Protein AF-R5W276-F1 (afdb_monomer_lite)

Secondary structure (DSSP, 8-state):
----------EEEEEETTEEEEEE---STTHHHHHHH-SEE-EEEEETTEEEEE-S--SSB--EETT---S-EEPP--B-TTS-B-S---HHHHHHHHHHHHHHHHHHHHHHHHHHHHHHHHHHHT--SHHHHHHHHHHHHHS---TTHHHHHHHHHHHHHHHTTEEEETTTTEEEE-

Radius of gyration: 26.15 Å; chains: 1; bounding box: 56×39×70 Å

Structure (mmCIF, N/CA/C/O backbone):
data_AF-R5W276-F1
#
_entry.id   AF-R5W276-F1
#
loop_
_atom_site.group_PDB
_atom_site.id
_atom_site.type_symbol
_atom_site.label_atom_id
_atom_site.label_alt_id
_atom_site.label_comp_id
_atom_site.label_asym_id
_atom_site.label_entity_id
_atom_site.label_seq_id
_atom_site.pdbx_PDB_ins_code
_atom_site.Cartn_x
_atom_site.Cartn_y
_atom_site.Cartn_z
_atom_site.occupancy
_atom_site.B_iso_or_equiv
_atom_site.auth_seq_id
_atom_site.auth_comp_id
_atom_site.auth_asym_id
_atom_site.auth_atom_id
_atom_site.pdbx_PDB_model_num
ATOM 1 N N . MET A 1 1 ? -14.639 2.562 -17.250 1.00 50.16 1 MET A N 1
ATOM 2 C CA . MET A 1 1 ? -13.684 2.364 -18.366 1.00 50.16 1 MET A CA 1
ATOM 3 C C . MET A 1 1 ? -12.647 1.341 -17.915 1.00 50.16 1 MET A C 1
ATOM 5 O O . MET A 1 1 ? -11.829 1.675 -17.081 1.00 50.16 1 MET A O 1
ATOM 9 N N . GLY A 1 2 ? -12.716 0.090 -18.384 1.00 72.25 2 GLY A N 1
ATOM 10 C CA . GLY A 1 2 ? -11.839 -1.009 -17.933 1.00 72.25 2 GLY A CA 1
ATOM 11 C C . GLY A 1 2 ? -10.491 -1.081 -18.657 1.00 72.25 2 GLY A C 1
ATOM 12 O O . GLY A 1 2 ? -10.085 -2.158 -19.077 1.00 72.25 2 GLY A O 1
ATOM 13 N N . LYS A 1 3 ? -9.843 0.064 -18.902 1.00 85.44 3 LYS A N 1
ATOM 14 C CA . LYS A 1 3 ? -8.534 0.129 -19.569 1.00 85.44 3 LYS A CA 1
ATOM 15 C C . LYS A 1 3 ? -7.542 0.845 -18.664 1.00 85.44 3 LYS A C 1
ATOM 17 O O . LYS A 1 3 ? -7.857 1.915 -18.155 1.00 85.44 3 LYS A O 1
ATOM 22 N N . SER A 1 4 ? -6.350 0.282 -18.525 1.00 90.06 4 SER A N 1
ATOM 23 C CA . SER A 1 4 ? -5.224 0.931 -17.853 1.00 90.06 4 SER A CA 1
ATOM 24 C C . SER A 1 4 ? -4.444 1.787 -18.847 1.00 90.06 4 SER A C 1
ATOM 26 O O . SER A 1 4 ? -4.238 1.381 -19.992 1.00 90.06 4 SER A O 1
ATOM 28 N N . VAL A 1 5 ? -4.007 2.967 -18.410 1.00 91.38 5 VAL A N 1
ATOM 29 C CA . VAL A 1 5 ? -3.196 3.891 -19.212 1.00 91.38 5 VAL A CA 1
ATOM 30 C C . VAL A 1 5 ? -1.789 3.926 -18.632 1.00 91.38 5 VAL A C 1
ATOM 32 O O . VAL A 1 5 ? -1.619 4.058 -17.424 1.00 91.38 5 VAL A O 1
ATOM 35 N N . ILE A 1 6 ? -0.782 3.793 -19.495 1.00 92.25 6 ILE A N 1
ATOM 36 C CA . ILE A 1 6 ? 0.629 3.857 -19.113 1.00 92.25 6 ILE A CA 1
ATOM 37 C C . ILE A 1 6 ? 1.241 5.065 -19.813 1.00 92.25 6 ILE A C 1
ATOM 39 O O . ILE A 1 6 ? 1.217 5.151 -21.040 1.00 92.25 6 ILE A O 1
ATOM 43 N N . PHE A 1 7 ? 1.805 5.977 -19.026 1.00 91.88 7 PHE A N 1
ATOM 44 C CA . PHE A 1 7 ? 2.591 7.097 -19.528 1.00 91.88 7 PHE A CA 1
ATOM 45 C C . PHE A 1 7 ? 4.074 6.748 -19.449 1.00 91.88 7 PHE A C 1
ATOM 47 O O . PHE A 1 7 ? 4.541 6.212 -18.445 1.00 91.88 7 PHE A O 1
ATOM 54 N N . VAL A 1 8 ? 4.811 7.063 -20.511 1.00 92.56 8 VAL A N 1
ATOM 55 C CA . VAL A 1 8 ? 6.267 6.916 -20.571 1.00 92.56 8 VAL A CA 1
ATOM 56 C C . VAL A 1 8 ? 6.847 8.295 -20.836 1.00 92.56 8 VAL A C 1
ATOM 58 O O . VAL A 1 8 ? 6.432 8.967 -21.778 1.00 92.56 8 VAL A O 1
ATOM 61 N N . ALA A 1 9 ? 7.782 8.713 -19.991 1.00 91.88 9 ALA A N 1
ATOM 62 C CA . ALA A 1 9 ? 8.438 10.008 -20.068 1.00 91.88 9 ALA A CA 1
ATOM 63 C C . ALA A 1 9 ? 9.949 9.836 -19.904 1.00 91.88 9 ALA A C 1
ATOM 65 O O . ALA A 1 9 ? 10.408 8.885 -19.264 1.00 91.88 9 ALA A O 1
ATOM 66 N N . HIS A 1 10 ? 10.710 10.766 -20.476 1.00 92.38 10 HIS A N 1
ATOM 67 C CA . HIS A 1 10 ? 12.132 10.893 -20.178 1.00 92.38 10 HIS A CA 1
ATOM 68 C C . HIS A 1 10 ? 12.335 11.427 -18.760 1.00 92.38 10 HIS A C 1
ATOM 70 O O . HIS A 1 10 ? 11.407 11.939 -18.134 1.00 92.38 10 HIS A O 1
ATOM 76 N N . GLU A 1 11 ? 13.542 11.277 -18.231 1.00 90.56 11 GLU A N 1
ATOM 77 C CA . GLU A 1 11 ? 13.898 11.862 -16.946 1.00 90.56 11 GLU A CA 1
ATOM 78 C C . GLU A 1 11 ? 14.317 13.324 -17.099 1.00 90.56 11 GLU A C 1
ATOM 80 O O . GLU A 1 11 ? 15.015 13.697 -18.040 1.00 90.56 11 GLU A O 1
ATOM 85 N N . ARG A 1 12 ? 13.930 14.143 -16.125 1.00 90.06 12 ARG A N 1
ATOM 86 C CA . ARG A 1 12 ? 14.425 15.499 -15.930 1.00 90.06 12 ARG A CA 1
ATOM 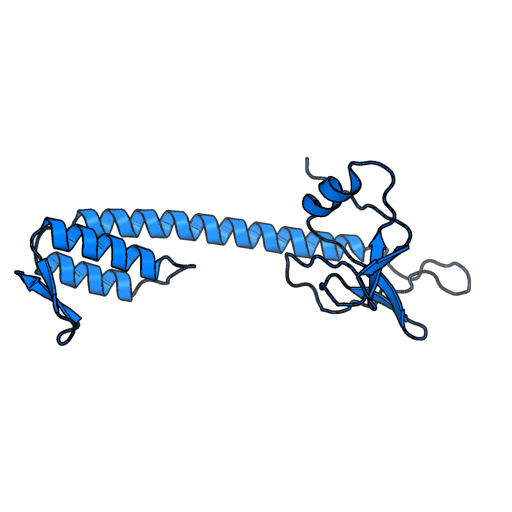87 C C . ARG A 1 12 ? 15.033 15.603 -14.539 1.00 90.06 12 ARG A C 1
ATOM 89 O O . ARG A 1 12 ? 14.401 15.228 -13.551 1.00 90.06 12 ARG A O 1
ATOM 96 N N . GLU A 1 13 ? 16.248 16.138 -14.465 1.00 88.56 13 GLU A N 1
ATOM 97 C CA . GLU A 1 13 ? 16.869 16.492 -13.189 1.00 88.56 13 GLU A CA 1
ATOM 98 C C . GLU A 1 13 ? 16.300 17.822 -12.677 1.00 88.56 13 GLU A C 1
ATOM 100 O O . GLU A 1 13 ? 16.365 18.853 -13.353 1.00 88.56 13 GLU A O 1
ATOM 105 N N . GLU A 1 14 ? 15.793 17.809 -11.450 1.00 85.12 14 GLU A N 1
ATOM 106 C CA . GLU A 1 14 ? 15.438 18.998 -10.686 1.00 85.12 14 GLU A CA 1
ATOM 107 C C . GLU A 1 14 ? 16.398 19.154 -9.505 1.00 85.12 14 GLU A C 1
ATOM 109 O O . GLU A 1 14 ? 16.754 18.186 -8.831 1.00 85.12 14 GLU A O 1
ATOM 114 N N . LYS A 1 15 ? 16.840 20.389 -9.254 1.00 84.00 15 LYS A N 1
ATOM 115 C CA . LYS A 1 15 ? 17.651 20.714 -8.078 1.00 84.00 15 LYS A CA 1
ATOM 116 C C . LYS A 1 15 ? 16.734 21.157 -6.950 1.00 84.00 15 LYS A C 1
ATOM 118 O O . LYS A 1 15 ? 16.019 22.146 -7.106 1.00 84.00 15 LYS A O 1
ATOM 123 N N . ASN A 1 16 ? 16.801 20.466 -5.819 1.00 77.00 16 ASN A N 1
ATOM 124 C CA . ASN A 1 16 ? 16.133 20.860 -4.587 1.00 77.00 16 ASN A CA 1
ATOM 125 C C . ASN A 1 16 ? 17.198 21.121 -3.514 1.00 77.00 16 ASN A C 1
ATOM 127 O O . ASN A 1 16 ? 17.638 20.214 -2.814 1.00 77.00 16 ASN A O 1
ATOM 131 N N . GLY A 1 17 ? 17.687 22.362 -3.453 1.00 82.81 17 GLY A N 1
ATOM 132 C CA . GLY A 1 17 ? 18.871 22.694 -2.660 1.00 82.81 17 GLY A CA 1
ATOM 133 C C . GLY A 1 17 ? 20.135 22.052 -3.241 1.00 82.81 17 GLY A C 1
ATOM 134 O O . GLY A 1 17 ? 20.479 22.304 -4.398 1.00 82.81 17 GLY A O 1
ATOM 135 N N . GLU A 1 18 ? 20.823 21.239 -2.436 1.00 79.75 18 GLU A N 1
ATOM 136 C CA . GLU A 1 18 ? 22.017 20.483 -2.852 1.00 79.75 18 GLU A CA 1
ATOM 137 C C . GLU A 1 18 ? 21.679 19.115 -3.468 1.00 79.75 18 GLU A C 1
ATOM 139 O O . GLU A 1 18 ? 22.519 18.510 -4.137 1.00 79.75 18 GLU A O 1
ATOM 144 N N . GLU A 1 19 ? 20.443 18.640 -3.297 1.00 79.44 19 GLU A N 1
ATOM 145 C CA . GLU A 1 19 ? 20.006 17.341 -3.795 1.00 79.44 19 GLU A CA 1
ATOM 146 C C . GLU A 1 19 ? 19.533 17.415 -5.248 1.00 79.44 19 GLU A C 1
ATOM 148 O O . GLU A 1 19 ? 18.834 18.343 -5.675 1.00 79.44 19 GLU A O 1
ATOM 153 N N . LYS A 1 20 ? 19.888 16.380 -6.012 1.00 84.31 20 LYS A N 1
ATOM 154 C CA . LYS A 1 20 ? 19.348 16.137 -7.347 1.00 84.31 20 LYS A CA 1
ATOM 155 C C . LYS A 1 20 ? 18.195 15.155 -7.247 1.00 84.31 20 LYS A C 1
ATOM 157 O O . LYS A 1 20 ? 18.393 14.023 -6.814 1.00 84.31 20 LYS A O 1
ATOM 162 N N . GLN A 1 21 ? 17.024 15.575 -7.706 1.00 87.94 21 GLN A N 1
ATOM 163 C CA . GLN A 1 21 ? 15.836 14.740 -7.747 1.00 87.94 21 GLN A CA 1
ATOM 164 C C . GLN A 1 21 ? 15.419 14.502 -9.194 1.00 87.94 21 GLN A C 1
ATOM 166 O O . GLN A 1 21 ? 15.327 15.429 -9.995 1.00 87.94 21 GLN A O 1
ATOM 171 N N . ILE A 1 22 ? 15.152 13.247 -9.530 1.00 90.81 22 ILE A N 1
ATOM 172 C CA . ILE A 1 22 ? 14.684 12.845 -10.850 1.00 90.81 22 ILE A CA 1
ATOM 173 C C . ILE A 1 22 ? 13.156 12.896 -10.884 1.00 90.81 22 ILE A C 1
ATOM 175 O O . ILE A 1 22 ? 12.470 12.399 -9.976 1.00 90.81 22 ILE A O 1
ATOM 179 N N . ARG A 1 23 ? 12.625 13.507 -11.946 1.00 88.38 23 ARG A N 1
ATOM 180 C CA . ARG A 1 23 ? 11.194 13.628 -12.234 1.00 88.38 23 ARG A CA 1
ATOM 181 C C . ARG A 1 23 ? 10.886 13.212 -13.672 1.00 88.38 23 ARG A C 1
ATOM 183 O O . ARG A 1 23 ? 11.743 13.375 -14.538 1.00 88.38 23 ARG A O 1
ATOM 190 N N . PRO A 1 24 ? 9.679 12.692 -13.948 1.00 89.38 24 PRO A N 1
ATOM 191 C CA . PRO A 1 24 ? 9.241 12.484 -15.320 1.00 89.38 24 PRO A CA 1
ATOM 192 C C . PRO A 1 24 ? 9.123 13.833 -16.038 1.00 89.38 24 PRO A C 1
ATOM 194 O O . PRO A 1 24 ? 8.492 14.768 -15.543 1.00 89.38 24 PRO A O 1
ATOM 197 N N . GLU A 1 25 ? 9.722 13.933 -17.218 1.00 90.00 25 GLU A N 1
ATOM 198 C CA . GLU A 1 25 ? 9.618 15.097 -18.085 1.00 90.00 25 GLU A CA 1
ATOM 199 C C . GLU A 1 25 ? 8.243 15.111 -18.758 1.00 90.00 25 GLU A C 1
ATOM 201 O O . GLU A 1 25 ? 7.996 14.431 -19.755 1.00 90.00 25 GLU A O 1
ATOM 206 N N . ILE A 1 26 ? 7.324 15.879 -18.178 1.00 85.88 26 ILE A N 1
ATOM 207 C CA . ILE A 1 26 ? 5.960 16.045 -18.678 1.00 85.88 26 ILE A CA 1
ATOM 208 C C . ILE A 1 26 ? 5.794 17.498 -19.117 1.00 85.88 26 ILE A C 1
ATOM 210 O O . ILE A 1 26 ? 5.987 18.427 -18.331 1.00 85.88 26 ILE A O 1
ATOM 214 N N . GLY A 1 27 ? 5.449 17.698 -20.388 1.00 77.38 27 GLY A N 1
ATOM 215 C CA . GLY A 1 27 ? 5.197 19.025 -20.940 1.00 77.38 27 GLY A CA 1
ATOM 216 C C . GLY A 1 27 ? 3.864 19.611 -20.466 1.00 77.38 27 GLY A C 1
ATOM 217 O O . GLY A 1 27 ? 2.858 18.908 -20.394 1.00 77.38 27 GLY A O 1
ATOM 218 N N . GLY A 1 28 ? 3.846 20.921 -20.213 1.00 77.44 28 GLY A N 1
ATOM 219 C CA . GLY A 1 28 ? 2.633 21.683 -19.903 1.00 77.44 28 GLY A CA 1
ATOM 220 C C . GLY A 1 28 ? 2.393 21.928 -18.411 1.00 77.44 28 GLY A C 1
ATOM 221 O O . GLY A 1 28 ? 3.023 21.338 -17.537 1.00 77.44 28 GLY A O 1
ATOM 222 N N . SER A 1 29 ? 1.459 22.833 -18.114 1.00 73.50 29 SER A N 1
ATOM 223 C CA . SER A 1 29 ? 1.095 23.221 -16.743 1.00 73.50 29 SER A CA 1
ATOM 224 C C . SER A 1 29 ? 0.396 22.110 -15.950 1.00 73.50 29 SER A C 1
ATOM 226 O O . SER A 1 29 ? 0.334 22.188 -14.729 1.00 73.50 29 SER A O 1
ATOM 228 N N . SER A 1 30 ? -0.094 21.064 -16.620 1.00 77.56 30 SER A N 1
ATOM 229 C CA . SER A 1 30 ? -0.837 19.952 -16.018 1.00 77.56 30 SER A CA 1
ATOM 230 C C . SER A 1 30 ? 0.042 18.802 -15.516 1.00 77.56 30 SER A C 1
ATOM 232 O O . SER A 1 30 ? -0.490 17.797 -15.054 1.00 77.56 30 SER A O 1
ATOM 234 N N . ALA A 1 31 ? 1.373 18.908 -15.597 1.00 79.25 31 ALA A N 1
ATOM 235 C CA . ALA A 1 31 ? 2.285 17.854 -15.142 1.00 79.25 31 ALA A CA 1
ATOM 236 C C . ALA A 1 31 ? 2.064 17.483 -13.665 1.00 79.25 31 ALA A C 1
ATOM 238 O O . ALA A 1 31 ? 2.006 16.306 -13.314 1.00 79.25 31 ALA A O 1
ATOM 239 N N . GLY A 1 32 ? 1.884 18.493 -12.808 1.00 80.19 32 GLY A N 1
ATOM 240 C CA . GLY A 1 32 ? 1.624 18.287 -11.384 1.00 80.19 32 GLY A CA 1
ATOM 241 C C . GLY A 1 32 ? 0.284 17.602 -11.113 1.00 80.19 32 GLY A C 1
ATOM 242 O O . GLY A 1 32 ? 0.208 16.753 -10.229 1.00 80.19 32 GLY A O 1
ATOM 243 N N . ASP A 1 33 ? -0.752 17.932 -11.884 1.00 86.06 33 ASP A N 1
ATOM 244 C CA . ASP A 1 33 ? -2.074 17.318 -11.736 1.00 86.06 33 ASP A CA 1
ATOM 245 C C . ASP A 1 33 ? -2.069 15.877 -12.243 1.00 86.06 33 ASP A C 1
ATOM 247 O O . ASP A 1 33 ? -2.564 14.991 -11.556 1.00 86.06 33 ASP A O 1
ATOM 251 N N . LEU A 1 34 ? -1.390 15.606 -13.362 1.00 86.62 34 LEU A N 1
ATOM 252 C CA . LEU A 1 34 ? -1.206 14.242 -13.851 1.00 86.62 34 LEU A CA 1
ATOM 253 C C . LEU A 1 34 ? -0.521 13.361 -12.798 1.00 86.62 34 LEU A C 1
ATOM 255 O O . LEU A 1 34 ? -1.016 12.285 -12.490 1.00 86.62 34 LEU A O 1
ATOM 259 N N . ILE A 1 35 ? 0.585 13.822 -12.205 1.00 84.56 35 ILE A N 1
ATOM 260 C CA . ILE A 1 35 ? 1.318 13.051 -11.187 1.00 84.56 35 ILE A CA 1
ATOM 261 C C . ILE A 1 35 ? 0.450 12.760 -9.952 1.00 84.56 35 ILE A C 1
ATOM 263 O O . ILE A 1 35 ? 0.559 11.676 -9.374 1.00 84.56 35 ILE A O 1
ATOM 267 N N . LYS A 1 36 ? -0.419 13.694 -9.545 1.00 85.75 36 LYS A N 1
ATOM 268 C CA . LYS A 1 36 ? -1.347 13.483 -8.422 1.00 85.75 36 LYS A CA 1
ATOM 269 C C . LYS A 1 36 ? -2.358 12.375 -8.722 1.00 85.75 36 LYS A C 1
ATOM 271 O O . LYS A 1 36 ? -2.567 11.523 -7.857 1.00 85.75 36 LYS A O 1
ATOM 276 N N . GLU A 1 37 ? -2.913 12.372 -9.932 1.00 88.69 37 GLU A N 1
ATOM 277 C CA . GLU A 1 37 ? -3.925 11.407 -10.382 1.00 88.69 37 GLU A CA 1
ATOM 278 C C . GLU A 1 37 ? -3.351 10.015 -10.690 1.00 88.69 37 GLU A C 1
ATOM 280 O O . GLU A 1 37 ? -4.075 9.026 -10.638 1.00 88.69 37 GLU A O 1
ATOM 285 N N . LEU A 1 38 ? -2.054 9.894 -10.999 1.00 90.94 38 LEU A N 1
ATOM 286 C CA . LEU A 1 38 ? -1.437 8.590 -11.267 1.00 90.94 38 LEU A CA 1
ATOM 287 C C . LEU A 1 38 ? -1.453 7.698 -10.025 1.00 90.94 38 LEU A C 1
ATOM 289 O O . LEU A 1 38 ? -0.968 8.096 -8.973 1.00 90.94 38 LEU A O 1
ATOM 293 N N . ASP A 1 39 ? -1.916 6.458 -10.151 1.00 91.12 39 ASP A N 1
ATOM 294 C CA . ASP A 1 39 ? -1.913 5.487 -9.049 1.00 91.12 39 ASP A CA 1
ATOM 295 C C . ASP A 1 39 ? -0.507 5.006 -8.678 1.00 91.12 39 ASP A C 1
ATOM 297 O O . ASP A 1 39 ? -0.187 4.811 -7.503 1.00 91.12 39 ASP A O 1
ATOM 301 N N . LEU A 1 40 ? 0.328 4.817 -9.700 1.00 93.56 40 LEU A N 1
ATOM 302 C CA . LEU A 1 40 ? 1.688 4.313 -9.606 1.00 93.56 40 LEU A CA 1
ATOM 303 C C . LEU A 1 40 ? 2.617 5.199 -10.431 1.00 93.56 40 LEU A C 1
ATOM 305 O O . LEU A 1 40 ? 2.309 5.548 -11.570 1.00 93.56 40 LEU A O 1
ATOM 309 N N . VAL A 1 41 ? 3.783 5.511 -9.872 1.00 94.31 41 VAL A N 1
ATOM 310 C CA . VAL A 1 41 ? 4.865 6.195 -10.586 1.00 94.31 41 VAL A CA 1
ATOM 311 C C . VAL A 1 41 ? 6.138 5.409 -10.345 1.00 94.31 41 VAL A C 1
ATOM 313 O O . VAL A 1 41 ? 6.557 5.241 -9.200 1.00 94.31 41 VAL A O 1
ATOM 316 N N . GLY A 1 42 ? 6.700 4.876 -11.427 1.00 94.44 42 GLY A N 1
ATOM 317 C CA . GLY A 1 42 ? 7.893 4.044 -11.394 1.00 94.44 42 GLY A CA 1
ATOM 318 C C . GLY A 1 42 ? 9.045 4.696 -12.140 1.00 94.44 42 GLY A C 1
ATOM 319 O O . GLY A 1 42 ? 8.845 5.298 -13.194 1.00 94.44 42 GLY A O 1
ATOM 320 N N . TYR A 1 43 ? 10.251 4.539 -11.612 1.00 95.44 43 TYR A N 1
ATOM 321 C CA . TYR A 1 43 ? 11.482 4.962 -12.260 1.00 95.44 43 TYR A CA 1
ATOM 322 C C . TYR A 1 43 ? 12.274 3.740 -12.719 1.00 95.44 43 TYR A C 1
ATOM 324 O O . TYR A 1 43 ? 12.505 2.808 -11.943 1.00 95.44 43 TYR A O 1
ATOM 332 N N . MET A 1 44 ? 12.658 3.737 -13.996 1.00 95.00 44 MET A N 1
ATOM 333 C CA . MET A 1 44 ? 13.410 2.654 -14.617 1.00 95.00 44 MET A CA 1
ATOM 334 C C . MET A 1 44 ? 14.881 3.047 -14.749 1.00 95.00 44 MET A C 1
ATOM 336 O O . MET A 1 44 ? 15.202 4.063 -15.353 1.00 95.00 44 MET A O 1
ATOM 340 N N . GLU A 1 45 ? 15.779 2.203 -14.248 1.00 93.62 45 GLU A N 1
ATOM 341 C CA . GLU A 1 45 ? 17.224 2.390 -14.369 1.00 93.62 45 GLU A CA 1
ATOM 342 C C . GLU A 1 45 ? 17.952 1.072 -14.638 1.00 93.62 45 GLU A C 1
ATOM 344 O O . GLU A 1 45 ? 17.493 -0.017 -14.274 1.00 93.62 45 GLU A O 1
ATOM 349 N N . ALA A 1 46 ? 19.124 1.175 -15.261 1.00 94.06 46 ALA A N 1
ATOM 350 C CA . ALA A 1 46 ? 20.043 0.057 -15.387 1.00 94.06 46 ALA A CA 1
ATOM 351 C C . ALA A 1 46 ? 20.960 -0.005 -14.157 1.00 94.06 46 ALA A C 1
ATOM 353 O O . ALA A 1 46 ? 21.717 0.928 -13.895 1.00 94.06 46 ALA A O 1
ATOM 354 N N . ILE A 1 47 ? 20.931 -1.125 -13.432 1.00 90.88 47 ILE A N 1
ATOM 355 C CA . ILE A 1 47 ? 21.929 -1.448 -12.407 1.00 90.88 47 ILE A CA 1
ATOM 356 C C . ILE A 1 47 ? 22.821 -2.561 -12.944 1.00 90.88 47 ILE A C 1
ATOM 358 O O . ILE A 1 47 ? 22.392 -3.702 -13.145 1.00 90.88 47 ILE A O 1
ATOM 362 N N . GLY A 1 48 ? 24.084 -2.222 -13.204 1.00 91.50 48 GLY A N 1
ATOM 363 C CA . GLY A 1 48 ? 25.008 -3.113 -13.898 1.00 91.50 48 GLY A CA 1
ATOM 364 C C . GLY A 1 48 ? 24.480 -3.454 -15.293 1.00 91.50 48 GLY A C 1
ATOM 365 O O . GLY A 1 48 ? 24.333 -2.574 -16.135 1.00 91.50 48 GLY A O 1
ATOM 366 N N . LYS A 1 49 ? 24.182 -4.736 -15.537 1.00 88.75 49 LYS A N 1
ATOM 367 C CA . LYS A 1 49 ? 23.615 -5.224 -16.811 1.00 88.75 49 LYS A CA 1
ATOM 368 C C . LYS A 1 49 ? 22.097 -5.443 -16.770 1.00 88.75 49 LYS A C 1
ATOM 370 O O . LYS A 1 49 ? 21.523 -5.882 -17.762 1.00 88.75 49 LYS A O 1
ATOM 375 N N . LYS A 1 50 ? 21.449 -5.174 -15.634 1.00 93.38 50 LYS A N 1
ATOM 376 C CA . LYS A 1 50 ? 20.032 -5.475 -15.405 1.00 93.38 50 LYS A CA 1
ATOM 377 C C . LYS A 1 50 ? 19.196 -4.211 -15.511 1.00 93.38 50 LYS A C 1
ATOM 379 O O . LYS A 1 50 ? 19.512 -3.206 -14.878 1.00 93.38 50 LYS A O 1
ATOM 384 N N . ARG A 1 51 ? 18.113 -4.269 -16.285 1.00 95.19 51 ARG A N 1
ATOM 385 C CA . ARG A 1 51 ? 17.090 -3.216 -16.306 1.00 95.19 51 ARG A CA 1
ATOM 386 C C . ARG A 1 51 ? 16.181 -3.435 -15.110 1.00 95.19 51 ARG A C 1
ATOM 388 O O . ARG A 1 51 ? 15.696 -4.542 -14.906 1.00 95.19 51 ARG A O 1
ATOM 395 N N . THR A 1 52 ? 15.976 -2.403 -14.311 1.00 96.06 52 THR A N 1
ATOM 396 C CA . THR A 1 52 ? 15.160 -2.483 -13.101 1.00 96.06 52 THR A CA 1
ATOM 397 C C . THR A 1 52 ? 14.183 -1.327 -13.052 1.00 96.06 52 THR A C 1
ATOM 399 O O . THR A 1 52 ? 14.467 -0.264 -13.595 1.00 96.06 52 THR A O 1
ATOM 402 N N . ILE A 1 53 ? 13.047 -1.530 -12.398 1.00 96.19 53 ILE A N 1
ATOM 403 C CA . ILE A 1 53 ? 12.071 -0.485 -12.100 1.00 96.19 53 ILE A CA 1
ATOM 404 C C . ILE A 1 53 ? 11.759 -0.490 -10.608 1.00 96.19 53 ILE A C 1
ATOM 406 O O . ILE A 1 53 ? 11.687 -1.551 -9.982 1.00 96.19 53 ILE A O 1
ATOM 410 N N . SER A 1 54 ? 11.583 0.696 -10.041 1.00 95.56 54 SER A N 1
ATOM 411 C CA . SER A 1 54 ? 11.155 0.885 -8.659 1.00 95.56 54 SER A CA 1
ATOM 412 C C . SER A 1 54 ? 10.009 1.882 -8.601 1.00 95.56 54 SER A C 1
ATOM 414 O O . SER A 1 54 ? 10.038 2.900 -9.288 1.00 95.56 54 SER A O 1
ATOM 416 N N . PHE A 1 55 ? 9.008 1.574 -7.781 1.00 95.50 55 PHE A N 1
ATOM 417 C CA . PHE A 1 55 ? 7.850 2.434 -7.525 1.00 95.50 55 PHE A CA 1
ATOM 418 C C . PHE A 1 55 ? 7.930 3.111 -6.154 1.00 95.50 55 PHE A C 1
ATOM 420 O O . PHE A 1 55 ? 7.098 3.956 -5.833 1.00 95.50 55 PHE A O 1
ATOM 427 N N . ASN A 1 56 ? 8.913 2.745 -5.327 1.00 94.25 56 ASN A N 1
ATOM 428 C CA . ASN A 1 56 ? 9.052 3.312 -3.994 1.00 94.25 56 ASN A CA 1
ATOM 429 C C . ASN A 1 56 ? 9.582 4.747 -4.078 1.00 94.25 56 ASN A C 1
ATOM 431 O O . ASN A 1 56 ? 10.546 4.991 -4.807 1.00 94.25 56 ASN A O 1
ATOM 435 N N . PRO A 1 57 ? 8.996 5.696 -3.328 1.00 92.00 57 PRO A N 1
ATOM 436 C CA . PRO A 1 57 ? 9.601 7.007 -3.160 1.00 92.00 57 PRO A CA 1
ATOM 437 C C . PRO A 1 57 ? 11.014 6.861 -2.582 1.00 92.00 57 PRO A C 1
ATOM 439 O O . PRO A 1 57 ? 11.215 6.126 -1.614 1.00 92.00 57 PRO A O 1
ATOM 442 N N . CYS A 1 58 ? 11.985 7.574 -3.148 1.00 90.88 58 CYS A N 1
ATOM 443 C CA . CYS A 1 58 ? 13.324 7.687 -2.577 1.00 90.88 58 CYS A CA 1
ATOM 444 C C . CYS A 1 58 ? 13.909 9.080 -2.844 1.00 90.88 58 CYS A C 1
ATOM 446 O O . CYS A 1 58 ? 13.320 9.884 -3.565 1.00 90.88 58 CYS A O 1
ATOM 448 N N . GLU A 1 59 ? 15.081 9.366 -2.279 1.00 88.69 59 GLU A N 1
ATOM 449 C CA . GLU A 1 59 ? 15.762 10.660 -2.451 1.00 88.69 59 GLU A CA 1
ATOM 450 C C . GLU A 1 59 ? 16.106 10.942 -3.923 1.00 88.69 59 GLU A C 1
ATOM 452 O O . GLU A 1 59 ? 16.010 12.074 -4.394 1.00 88.69 59 GLU A O 1
ATOM 457 N N . LYS A 1 60 ? 16.449 9.892 -4.682 1.00 89.69 60 LYS A N 1
ATOM 458 C CA . LYS A 1 60 ? 16.912 10.012 -6.068 1.00 89.69 60 LYS A CA 1
ATOM 459 C C . LYS A 1 60 ? 15.790 10.324 -7.056 1.00 89.69 60 LYS A C 1
ATOM 461 O O . LYS A 1 60 ? 16.013 11.098 -7.981 1.00 89.69 60 LYS A O 1
ATOM 466 N N . PHE A 1 61 ? 14.612 9.714 -6.928 1.00 91.50 61 PHE A N 1
ATOM 467 C CA . PHE A 1 61 ? 13.534 9.836 -7.916 1.00 91.50 61 PHE A CA 1
ATOM 468 C C . PHE A 1 61 ? 12.152 9.858 -7.268 1.00 91.50 61 PHE A C 1
ATOM 470 O O . PHE A 1 61 ? 11.928 9.301 -6.194 1.00 91.50 61 PHE A O 1
ATOM 477 N N . TYR A 1 62 ? 11.195 10.478 -7.959 1.00 89.12 62 TYR A N 1
ATOM 478 C CA . TYR A 1 62 ? 9.797 10.416 -7.547 1.00 89.12 62 TYR A CA 1
ATOM 479 C C . TYR A 1 62 ? 9.229 9.023 -7.814 1.00 89.12 62 TYR A C 1
ATOM 481 O O . TYR A 1 62 ? 9.181 8.581 -8.962 1.00 89.12 62 TYR A O 1
ATOM 489 N N . GLY A 1 63 ? 8.781 8.356 -6.757 1.00 92.06 63 GLY A N 1
ATOM 490 C CA . GLY A 1 63 ? 8.080 7.081 -6.826 1.00 92.06 63 GLY A CA 1
ATOM 491 C C . GLY A 1 63 ? 6.723 7.182 -6.141 1.00 92.06 63 GLY A C 1
ATOM 492 O O . GLY A 1 63 ? 6.564 7.936 -5.181 1.00 92.06 63 GLY A O 1
ATOM 493 N N . LYS A 1 64 ? 5.746 6.418 -6.628 1.00 92.62 64 LYS A N 1
ATOM 494 C CA . LYS A 1 64 ? 4.456 6.218 -5.964 1.00 92.62 64 LYS A CA 1
ATOM 495 C C . LYS A 1 64 ? 4.110 4.732 -6.003 1.00 92.62 64 LYS A C 1
ATOM 497 O O . LYS A 1 64 ? 3.911 4.174 -7.081 1.00 92.62 64 LYS A O 1
ATOM 502 N N . ASN A 1 65 ? 4.034 4.116 -4.822 1.00 92.06 65 ASN A N 1
ATOM 503 C CA . ASN A 1 65 ? 3.714 2.702 -4.636 1.00 92.06 65 ASN A CA 1
ATOM 504 C C . ASN A 1 65 ? 2.495 2.551 -3.720 1.00 92.06 65 ASN A C 1
ATOM 506 O O . ASN A 1 65 ? 2.620 2.419 -2.505 1.00 92.06 65 ASN A O 1
ATOM 510 N N . THR A 1 66 ? 1.302 2.603 -4.304 1.00 86.62 66 THR A N 1
ATOM 511 C CA . THR A 1 66 ? 0.027 2.535 -3.571 1.00 86.62 66 THR A CA 1
ATOM 512 C C . THR A 1 66 ? -0.379 1.115 -3.179 1.00 86.62 66 THR A C 1
ATOM 514 O O . THR A 1 66 ? -1.230 0.958 -2.307 1.00 86.62 66 THR A O 1
ATOM 517 N N . CYS A 1 67 ? 0.236 0.087 -3.774 1.00 88.31 67 CYS A N 1
ATOM 518 C CA . CYS A 1 67 ? -0.105 -1.325 -3.562 1.00 88.31 67 CYS A CA 1
ATOM 519 C C . CYS A 1 67 ? 1.055 -2.182 -3.030 1.00 88.31 67 CYS A C 1
ATOM 521 O O . CYS A 1 67 ? 1.022 -3.406 -3.154 1.00 88.31 67 CYS A O 1
ATOM 523 N N . ASN A 1 68 ? 2.062 -1.554 -2.414 1.00 86.31 68 ASN A N 1
ATOM 524 C CA . ASN A 1 68 ? 3.191 -2.225 -1.762 1.00 86.31 68 ASN A CA 1
ATOM 525 C C . ASN A 1 68 ? 3.922 -3.241 -2.669 1.00 86.31 68 ASN A C 1
ATOM 527 O O . ASN A 1 68 ? 4.271 -4.346 -2.250 1.00 86.31 68 ASN A O 1
ATOM 531 N N . LEU A 1 69 ? 4.142 -2.863 -3.932 1.00 91.00 69 LEU A N 1
ATOM 532 C CA . LEU A 1 69 ? 5.000 -3.599 -4.863 1.00 91.00 69 LEU A CA 1
ATOM 533 C C . LEU A 1 69 ? 6.416 -3.772 -4.289 1.00 91.00 69 LEU A C 1
ATOM 535 O O . LEU A 1 69 ? 6.842 -2.947 -3.475 1.00 91.00 69 LEU A O 1
ATOM 539 N N . PRO A 1 70 ? 7.171 -4.794 -4.739 1.00 92.12 70 PRO A N 1
ATOM 540 C CA . PRO A 1 70 ? 8.565 -4.961 -4.353 1.00 92.12 70 PRO A CA 1
ATOM 541 C C . PRO A 1 70 ? 9.372 -3.680 -4.569 1.00 92.12 70 PRO A C 1
ATOM 543 O O . PRO A 1 70 ? 9.173 -2.970 -5.556 1.00 92.12 70 PRO A O 1
ATOM 546 N N . GLU A 1 71 ? 10.327 -3.423 -3.674 1.00 90.81 71 GLU A N 1
ATOM 547 C CA . GLU A 1 71 ? 11.153 -2.211 -3.709 1.00 90.81 71 GLU A CA 1
ATOM 548 C C . GLU A 1 71 ? 11.840 -2.010 -5.062 1.00 90.81 71 GLU A C 1
ATOM 550 O O . GLU A 1 71 ? 11.943 -0.887 -5.556 1.00 90.81 71 GLU A O 1
ATOM 555 N N . ARG A 1 72 ? 12.272 -3.106 -5.687 1.00 93.75 72 ARG A N 1
ATOM 556 C CA . ARG A 1 72 ? 12.892 -3.111 -7.005 1.00 93.75 72 ARG A CA 1
ATOM 557 C C . ARG A 1 72 ? 12.516 -4.384 -7.747 1.00 93.75 72 ARG A C 1
ATOM 559 O O . ARG A 1 72 ? 12.623 -5.480 -7.202 1.00 93.75 72 ARG A O 1
ATOM 566 N N . MET A 1 73 ? 12.120 -4.237 -9.004 1.00 95.50 73 MET A N 1
ATOM 567 C CA . MET A 1 73 ? 11.773 -5.345 -9.890 1.00 95.50 73 MET A CA 1
ATOM 568 C C . MET A 1 73 ? 12.703 -5.350 -11.097 1.00 95.50 73 MET A C 1
ATOM 570 O O . MET A 1 73 ? 12.930 -4.314 -11.720 1.00 95.50 73 MET A O 1
ATOM 574 N N . GLU A 1 74 ? 13.252 -6.515 -11.426 1.00 96.12 74 GLU A N 1
ATOM 575 C CA . GLU A 1 74 ? 14.038 -6.713 -12.643 1.00 96.12 74 GLU A CA 1
ATOM 576 C C . GLU A 1 74 ? 13.099 -6.871 -13.842 1.00 96.12 74 GLU A C 1
ATOM 578 O O . GLU A 1 74 ? 12.153 -7.659 -13.804 1.00 96.12 74 GLU A O 1
ATOM 583 N N . ILE A 1 75 ? 13.355 -6.107 -14.902 1.00 95.19 75 ILE A N 1
ATOM 584 C CA . ILE A 1 75 ? 12.608 -6.191 -16.154 1.00 95.19 75 ILE A CA 1
ATOM 585 C C . ILE A 1 75 ? 13.248 -7.298 -17.000 1.00 95.19 75 ILE A C 1
ATOM 587 O O . ILE A 1 75 ? 14.431 -7.183 -17.344 1.00 95.19 75 ILE A O 1
ATOM 591 N N . PRO A 1 76 ? 12.499 -8.355 -17.360 1.00 93.62 76 PRO A N 1
ATOM 592 C CA . PRO A 1 76 ? 13.043 -9.467 -18.123 1.00 93.62 76 PRO A CA 1
ATOM 593 C C . PRO A 1 76 ? 13.438 -9.036 -19.539 1.00 93.62 76 PRO A C 1
ATOM 595 O O . PRO A 1 76 ? 12.765 -8.232 -20.188 1.00 93.62 76 PRO A O 1
ATOM 598 N N . ILE A 1 77 ? 14.526 -9.617 -20.041 1.00 92.75 77 ILE A N 1
ATOM 599 C CA . ILE A 1 77 ? 14.918 -9.499 -21.446 1.00 92.75 77 ILE A CA 1
ATOM 600 C C . ILE A 1 77 ? 14.162 -10.579 -22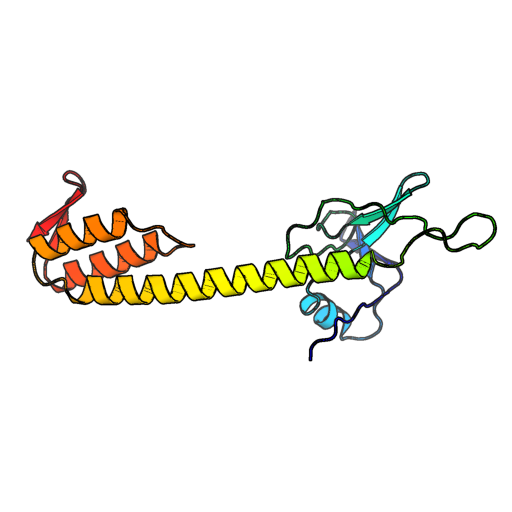.223 1.00 92.75 77 ILE A C 1
ATOM 602 O O . ILE A 1 77 ? 14.430 -11.765 -22.059 1.00 92.75 77 ILE A O 1
ATOM 606 N N . ILE A 1 78 ? 13.212 -10.156 -23.056 1.00 94.69 78 ILE A N 1
ATOM 607 C CA . ILE A 1 78 ? 12.348 -11.053 -23.844 1.00 94.69 78 ILE A CA 1
ATOM 608 C C . ILE A 1 78 ? 12.734 -11.129 -25.325 1.00 94.69 78 ILE A C 1
ATOM 610 O O . ILE A 1 78 ? 12.029 -11.757 -26.106 1.00 94.69 78 ILE A O 1
ATOM 614 N N . ILE A 1 79 ? 13.817 -10.459 -25.724 1.00 93.94 79 ILE A N 1
ATOM 615 C CA . ILE A 1 79 ? 14.369 -10.501 -27.081 1.00 93.94 79 ILE A CA 1
ATOM 616 C C . ILE A 1 79 ? 15.842 -10.871 -26.951 1.00 93.94 79 ILE A C 1
ATOM 618 O O . ILE A 1 79 ? 16.573 -10.207 -26.214 1.00 93.94 79 ILE A O 1
ATOM 622 N N . ASN A 1 80 ? 16.267 -11.937 -27.624 1.00 92.38 80 ASN A N 1
ATOM 623 C CA . ASN A 1 80 ? 17.663 -12.374 -27.604 1.00 92.38 80 ASN A CA 1
ATOM 624 C C . ASN A 1 80 ? 18.552 -11.523 -28.537 1.00 92.38 80 ASN A C 1
ATOM 626 O O . ASN A 1 80 ? 18.067 -10.695 -29.307 1.00 92.38 80 ASN A O 1
ATOM 630 N N . ASP A 1 81 ? 19.862 -11.779 -28.525 1.00 92.94 81 ASP A N 1
ATOM 631 C CA . ASP A 1 81 ? 20.841 -11.062 -29.363 1.00 92.94 81 ASP A CA 1
ATOM 632 C C . ASP A 1 81 ? 20.626 -11.248 -30.879 1.00 92.94 81 ASP A C 1
ATOM 634 O O . ASP A 1 81 ? 21.189 -10.508 -31.684 1.00 92.94 81 ASP A O 1
ATOM 638 N N . LYS A 1 82 ? 19.818 -12.237 -31.282 1.00 94.25 82 LYS A N 1
ATOM 639 C CA . LYS A 1 82 ? 19.438 -12.502 -32.678 1.00 94.25 82 LYS A CA 1
ATOM 640 C C . LYS A 1 82 ? 18.136 -11.803 -33.084 1.00 94.25 82 LYS A C 1
ATOM 642 O O . LYS A 1 82 ? 17.775 -11.850 -34.255 1.00 94.25 82 LYS A O 1
ATOM 647 N N . GLY A 1 83 ? 17.453 -11.145 -32.146 1.00 91.94 83 GLY A N 1
ATOM 648 C CA . GLY A 1 83 ? 16.161 -10.501 -32.370 1.00 91.94 83 GLY A CA 1
ATOM 649 C C . GLY A 1 83 ? 14.949 -11.423 -32.202 1.00 91.94 83 GLY A C 1
ATOM 650 O O . GLY A 1 83 ? 13.830 -10.977 -32.450 1.00 91.94 83 GLY A O 1
ATOM 651 N N . ASP A 1 84 ? 15.130 -12.674 -31.766 1.00 94.69 84 ASP A N 1
ATOM 652 C CA . ASP A 1 84 ? 14.011 -13.592 -31.538 1.00 94.69 84 ASP A CA 1
ATOM 653 C C . ASP A 1 84 ? 13.325 -13.287 -30.204 1.00 94.69 84 ASP A C 1
ATOM 655 O O . ASP A 1 84 ? 13.988 -13.075 -29.181 1.00 94.69 84 ASP A O 1
ATOM 659 N N . VAL A 1 85 ? 11.991 -13.328 -30.199 1.00 94.19 85 VAL A N 1
ATOM 660 C CA . VAL A 1 85 ? 11.185 -13.198 -28.982 1.00 94.19 85 VAL A CA 1
ATOM 661 C C . VAL A 1 85 ? 11.295 -14.490 -28.167 1.00 94.19 85 VAL A C 1
ATOM 663 O O . VAL A 1 85 ? 10.837 -15.546 -28.597 1.00 94.19 85 VAL A O 1
ATOM 666 N N . THR A 1 86 ? 11.907 -14.411 -26.987 1.00 94.25 86 THR A N 1
ATOM 667 C CA . THR A 1 86 ? 12.173 -15.545 -26.085 1.00 94.25 86 THR A CA 1
ATOM 668 C C . THR A 1 86 ? 11.245 -15.605 -24.876 1.00 94.25 86 THR A C 1
ATOM 670 O O . THR A 1 86 ? 11.316 -16.555 -24.098 1.00 94.25 86 THR A O 1
ATOM 673 N N . GLY A 1 87 ? 10.379 -14.608 -24.697 1.00 92.75 87 GLY A N 1
ATOM 674 C CA . GLY A 1 87 ? 9.448 -14.545 -23.577 1.00 92.75 87 GLY A CA 1
ATOM 675 C C . GLY A 1 87 ? 8.239 -13.666 -23.865 1.00 92.75 87 GLY A C 1
ATOM 676 O O . GLY A 1 87 ? 8.197 -12.920 -24.841 1.00 92.75 87 GLY A O 1
ATOM 677 N N . GLU A 1 88 ? 7.240 -13.756 -22.995 1.00 94.38 88 GLU A N 1
ATOM 678 C CA . GLU A 1 88 ? 6.017 -12.969 -23.108 1.00 94.38 88 GLU A CA 1
ATOM 679 C C . GLU A 1 88 ? 6.208 -11.538 -22.595 1.00 94.38 88 GLU A C 1
ATOM 681 O O . GLU A 1 88 ? 6.787 -11.306 -21.532 1.00 94.38 88 GLU A O 1
ATOM 686 N N . ASN A 1 89 ? 5.642 -10.562 -23.307 1.00 92.56 89 ASN A N 1
ATOM 687 C CA . ASN A 1 89 ? 5.594 -9.174 -22.852 1.00 92.56 89 ASN A CA 1
ATOM 688 C C . ASN A 1 89 ? 4.422 -8.949 -21.878 1.00 92.56 89 ASN A C 1
ATOM 690 O O . ASN A 1 89 ? 3.435 -8.300 -22.219 1.00 92.56 89 ASN A O 1
ATOM 694 N N . ASN A 1 90 ? 4.514 -9.525 -20.678 1.00 94.94 90 ASN A N 1
ATOM 695 C CA . ASN A 1 90 ? 3.454 -9.483 -19.659 1.00 94.94 90 ASN A CA 1
ATOM 696 C C . ASN A 1 90 ? 3.845 -8.705 -18.385 1.00 94.94 90 ASN A C 1
ATOM 698 O O . ASN A 1 90 ? 3.062 -8.631 -17.439 1.00 94.94 90 ASN A O 1
ATOM 702 N N . PHE A 1 91 ? 5.031 -8.085 -18.357 1.00 94.50 91 PHE A N 1
ATOM 703 C CA . PHE A 1 91 ? 5.570 -7.420 -17.166 1.00 94.50 91 PHE A CA 1
ATOM 704 C C . PHE A 1 91 ? 4.632 -6.332 -16.614 1.00 94.50 91 PHE A C 1
ATOM 706 O O . PHE A 1 91 ? 4.218 -6.395 -15.456 1.00 94.50 91 PHE A O 1
ATOM 713 N N . MET A 1 92 ? 4.231 -5.369 -17.453 1.00 93.38 92 MET A N 1
ATOM 714 C CA . MET A 1 92 ? 3.316 -4.299 -17.031 1.00 93.38 92 MET A CA 1
ATOM 715 C C . MET A 1 92 ? 1.913 -4.827 -16.721 1.00 93.38 92 MET A C 1
ATOM 717 O O . MET A 1 92 ? 1.269 -4.340 -15.794 1.00 93.38 92 MET A O 1
ATOM 721 N N . THR A 1 93 ? 1.457 -5.857 -17.438 1.00 93.69 93 THR A N 1
ATOM 722 C CA . THR A 1 93 ? 0.178 -6.528 -17.168 1.00 93.69 93 THR A CA 1
ATOM 723 C C . THR A 1 93 ? 0.153 -7.129 -15.766 1.00 93.69 93 THR A C 1
ATOM 725 O O . THR A 1 93 ? -0.828 -6.966 -15.048 1.00 93.69 93 THR A O 1
ATOM 728 N N . ASN A 1 94 ? 1.244 -7.760 -15.329 1.00 93.19 94 ASN A N 1
ATOM 729 C CA . ASN A 1 94 ? 1.343 -8.331 -13.987 1.00 93.19 94 ASN A CA 1
ATOM 730 C C . ASN A 1 94 ? 1.329 -7.254 -12.893 1.00 93.19 94 ASN A C 1
ATOM 732 O O . ASN A 1 94 ? 0.689 -7.447 -11.855 1.00 93.19 94 ASN A O 1
ATOM 736 N N . ILE A 1 95 ? 1.972 -6.106 -13.133 1.00 93.56 95 ILE A N 1
ATOM 737 C CA . ILE A 1 95 ? 1.923 -4.953 -12.218 1.00 93.56 95 ILE A CA 1
ATOM 738 C C . ILE A 1 95 ? 0.489 -4.425 -12.103 1.00 93.56 95 ILE A C 1
ATOM 740 O O . ILE A 1 95 ? -0.020 -4.278 -10.993 1.00 93.56 95 ILE A O 1
ATOM 744 N N . ILE A 1 96 ? -0.184 -4.208 -13.237 1.00 92.62 96 ILE A N 1
ATOM 745 C CA . ILE A 1 96 ? -1.580 -3.751 -13.278 1.00 92.62 96 ILE A CA 1
ATOM 746 C C . ILE A 1 96 ? -2.494 -4.741 -12.550 1.00 92.62 96 ILE A C 1
ATOM 748 O O . ILE A 1 96 ? -3.270 -4.330 -11.698 1.00 92.62 96 ILE A O 1
ATOM 752 N N . ASN A 1 97 ? -2.360 -6.043 -12.809 1.00 92.19 97 ASN A N 1
ATOM 753 C CA . ASN A 1 97 ? -3.162 -7.072 -12.144 1.00 92.19 97 ASN A CA 1
ATOM 754 C C . ASN A 1 97 ? -2.944 -7.088 -10.626 1.00 92.19 97 ASN A C 1
ATOM 756 O O . ASN A 1 97 ? -3.886 -7.293 -9.864 1.00 92.19 97 ASN A O 1
ATOM 760 N N . THR A 1 98 ? -1.704 -6.876 -10.179 1.00 91.31 98 THR A N 1
ATOM 761 C CA . THR A 1 98 ? -1.385 -6.770 -8.748 1.00 91.31 98 THR A CA 1
ATOM 762 C C . THR A 1 98 ? -2.070 -5.553 -8.132 1.00 91.31 98 THR A C 1
ATOM 764 O O . THR A 1 98 ? -2.671 -5.661 -7.065 1.00 91.31 98 THR A O 1
ATOM 767 N N . TYR A 1 99 ? -2.047 -4.416 -8.831 1.00 90.62 99 TYR A N 1
ATOM 768 C CA . TYR A 1 99 ? -2.751 -3.211 -8.409 1.00 90.62 99 TYR A CA 1
ATOM 769 C C . TYR A 1 99 ? -4.276 -3.404 -8.365 1.00 90.62 99 TYR A C 1
ATOM 771 O O . TYR A 1 99 ? -4.900 -3.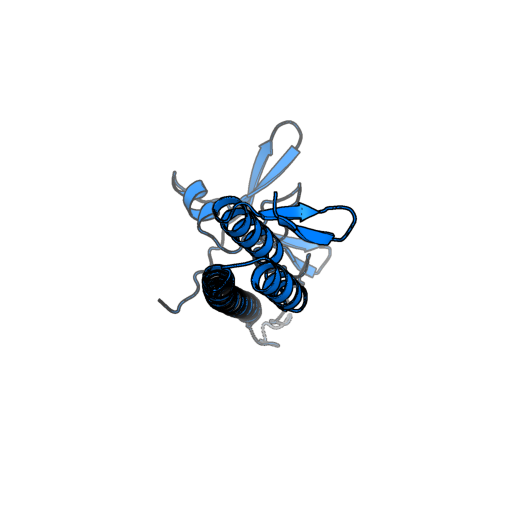061 -7.364 1.00 90.62 99 TYR A O 1
ATOM 779 N N . SER A 1 100 ? -4.876 -4.014 -9.390 1.00 89.88 100 SER A N 1
ATOM 780 C CA . SER A 1 100 ? -6.316 -4.304 -9.430 1.00 89.88 100 SER A CA 1
ATOM 781 C C . SER A 1 100 ? -6.758 -5.202 -8.274 1.00 89.88 100 SER A C 1
ATOM 783 O O . SER A 1 100 ? -7.705 -4.862 -7.575 1.00 89.88 100 SER A O 1
ATOM 785 N N . LYS A 1 101 ? -6.021 -6.284 -7.989 1.00 90.50 101 LYS A N 1
ATOM 786 C CA . LYS A 1 101 ? -6.306 -7.159 -6.837 1.00 90.50 101 LYS A CA 1
ATOM 787 C C . LYS A 1 101 ? -6.217 -6.423 -5.503 1.00 90.50 101 LYS A C 1
ATOM 789 O O . LYS A 1 101 ? -6.979 -6.700 -4.581 1.00 90.50 101 LYS A O 1
ATOM 794 N N . TYR A 1 102 ? -5.266 -5.501 -5.378 1.00 88.75 102 TYR A N 1
ATOM 795 C CA . TYR A 1 102 ? -5.133 -4.689 -4.175 1.00 88.75 102 TYR A CA 1
ATOM 796 C C . TYR A 1 102 ? -6.320 -3.729 -3.998 1.00 88.75 102 TYR A C 1
ATOM 798 O O . TYR A 1 102 ? -6.832 -3.606 -2.887 1.00 88.75 102 TYR A O 1
ATOM 806 N N . GLN A 1 103 ? -6.797 -3.101 -5.079 1.00 86.19 103 GLN A N 1
ATOM 807 C CA . GLN A 1 103 ? -8.003 -2.264 -5.049 1.00 86.19 103 GLN A CA 1
ATOM 808 C C . GLN A 1 103 ? -9.263 -3.057 -4.692 1.00 86.19 103 GLN A C 1
ATOM 810 O O . GLN A 1 103 ? -10.058 -2.599 -3.873 1.00 86.19 103 GLN A O 1
ATOM 815 N N . GLU A 1 104 ? -9.439 -4.246 -5.274 1.00 88.75 104 GLU A N 1
ATOM 816 C CA . GLU A 1 104 ? -10.553 -5.145 -4.943 1.00 88.75 104 GLU A CA 1
ATOM 817 C C . GLU A 1 104 ? -10.551 -5.467 -3.447 1.00 88.75 104 GLU A C 1
ATOM 819 O O . GLU A 1 104 ? -11.559 -5.274 -2.772 1.00 88.75 104 GLU A O 1
ATOM 824 N N . LYS A 1 105 ? -9.384 -5.833 -2.904 1.00 88.19 105 LYS A N 1
ATOM 825 C CA . LYS A 1 105 ? -9.226 -6.113 -1.476 1.00 88.19 105 LYS A CA 1
ATOM 826 C C . LYS A 1 105 ? -9.500 -4.890 -0.596 1.00 88.19 105 LYS A C 1
ATOM 828 O O . LYS A 1 105 ? -10.108 -5.031 0.457 1.00 88.19 105 LYS A O 1
ATOM 833 N N . GLN A 1 106 ? -9.057 -3.693 -0.991 1.00 85.25 106 GLN A N 1
ATOM 834 C CA . GLN A 1 106 ? -9.405 -2.475 -0.250 1.00 85.25 106 GLN A CA 1
ATOM 835 C C . GLN A 1 106 ? -10.914 -2.228 -0.243 1.00 85.25 106 GLN A C 1
ATOM 837 O O . GLN A 1 106 ? -11.463 -1.912 0.806 1.00 85.25 106 GLN A O 1
ATOM 842 N N . THR A 1 107 ? -11.570 -2.402 -1.389 1.00 86.19 107 THR A N 1
ATOM 843 C CA . THR A 1 107 ? -13.018 -2.209 -1.525 1.00 86.19 107 THR A CA 1
ATOM 844 C C . THR A 1 107 ? -13.788 -3.201 -0.653 1.00 86.19 107 THR A C 1
ATOM 846 O O . THR A 1 107 ? -14.720 -2.808 0.041 1.00 86.19 107 THR A O 1
ATOM 849 N N . GLU A 1 108 ? -13.359 -4.466 -0.632 1.00 90.44 108 GLU A N 1
ATOM 850 C CA . GLU A 1 108 ? -13.922 -5.511 0.229 1.00 90.44 108 GLU A CA 1
ATOM 851 C C . GLU A 1 108 ? -13.765 -5.158 1.715 1.00 90.44 108 GLU A C 1
ATOM 853 O O . GLU A 1 108 ? -14.763 -5.101 2.428 1.00 90.44 108 GLU A O 1
ATOM 858 N N . LEU A 1 109 ? -12.555 -4.800 2.170 1.00 88.81 109 LEU A N 1
ATOM 859 C CA . LEU A 1 109 ? -12.335 -4.380 3.562 1.00 88.81 109 LEU A CA 1
ATOM 860 C C . LEU A 1 109 ? -13.147 -3.134 3.945 1.00 88.81 109 LEU A C 1
ATOM 862 O O . LEU A 1 109 ? -13.575 -3.015 5.092 1.00 88.81 109 LEU A O 1
ATOM 866 N N . SER A 1 110 ? -13.325 -2.185 3.023 1.00 87.81 110 SER A N 1
ATOM 867 C CA . SER A 1 110 ? -14.163 -1.005 3.251 1.00 87.81 110 SER A CA 1
ATOM 868 C C . SER A 1 110 ? -15.636 -1.380 3.410 1.00 87.81 110 SER A C 1
ATOM 870 O O . SER A 1 110 ? -16.271 -0.889 4.338 1.00 87.81 110 SER A O 1
ATOM 872 N N . SER A 1 111 ? -16.154 -2.287 2.577 1.00 91.06 111 SER A N 1
ATOM 873 C CA . SER A 1 111 ? -17.525 -2.797 2.701 1.00 91.06 111 SER A CA 1
ATOM 874 C C . SER A 1 111 ? -17.724 -3.554 4.017 1.00 91.06 111 SER A C 1
ATOM 876 O O . SER A 1 111 ? -18.662 -3.265 4.753 1.00 91.06 111 SER A O 1
ATOM 878 N N . GLU A 1 112 ? -16.810 -4.466 4.365 1.00 92.25 112 GLU A N 1
ATOM 879 C CA . GLU A 1 112 ? -16.866 -5.207 5.634 1.00 92.25 112 GLU A CA 1
ATOM 880 C C . GLU A 1 112 ? -16.807 -4.269 6.848 1.00 92.25 112 GLU A C 1
ATOM 882 O O . GLU A 1 112 ? -17.459 -4.506 7.867 1.00 92.25 112 GLU A O 1
ATOM 887 N N . TYR A 1 113 ? -16.022 -3.191 6.756 1.00 91.62 113 TYR A N 1
ATOM 888 C CA . TYR A 1 113 ? -15.963 -2.166 7.790 1.00 91.62 113 TYR A CA 1
ATOM 889 C C . TYR A 1 113 ? -17.295 -1.419 7.935 1.00 91.62 113 TYR A C 1
ATOM 891 O O . TYR A 1 113 ? -17.735 -1.198 9.063 1.00 91.62 113 TYR A O 1
ATOM 899 N N . GLU A 1 114 ? -17.936 -1.031 6.831 1.00 91.75 114 GLU A N 1
ATOM 900 C CA . GLU A 1 114 ? -19.242 -0.362 6.854 1.00 91.75 114 GLU A CA 1
ATOM 901 C C . GLU A 1 114 ? -20.313 -1.257 7.494 1.00 91.75 114 GLU A C 1
ATOM 903 O O . GLU A 1 114 ? -20.959 -0.825 8.453 1.00 91.75 114 GLU A O 1
ATOM 908 N N . ASP A 1 115 ? -20.402 -2.522 7.074 1.00 93.19 115 ASP A N 1
ATOM 909 C CA . ASP A 1 115 ? -21.324 -3.514 7.642 1.00 93.19 115 ASP A CA 1
ATOM 910 C C . ASP A 1 115 ? -21.079 -3.716 9.148 1.00 93.19 115 ASP A C 1
ATOM 912 O O . ASP A 1 115 ? -22.006 -3.694 9.967 1.00 93.19 115 ASP A O 1
ATOM 916 N N . LEU A 1 116 ? -19.810 -3.856 9.552 1.00 93.12 116 LEU A N 1
ATOM 917 C CA . LEU A 1 116 ? -19.425 -3.971 10.960 1.00 93.12 116 LEU A CA 1
ATOM 918 C C . LEU A 1 116 ? -19.866 -2.735 11.756 1.00 93.12 116 LEU A C 1
ATOM 920 O O . LEU A 1 116 ? -20.381 -2.858 12.870 1.00 93.12 116 LEU A O 1
ATOM 924 N N . MET A 1 117 ? -19.683 -1.539 11.198 1.00 92.81 117 MET A N 1
ATOM 925 C CA . MET A 1 117 ? -20.075 -0.289 11.841 1.00 92.81 117 MET A CA 1
ATOM 926 C C . MET A 1 117 ? -21.595 -0.148 11.985 1.00 92.81 117 MET A C 1
ATOM 928 O O . MET A 1 117 ? -22.046 0.412 12.988 1.00 92.81 117 MET A O 1
ATOM 932 N N . GLU A 1 118 ? -22.393 -0.661 11.048 1.00 94.31 118 GLU A N 1
ATOM 933 C CA . GLU A 1 118 ? -23.853 -0.725 11.188 1.00 94.31 118 GLU A CA 1
ATOM 934 C C . GLU A 1 118 ? -24.277 -1.663 12.322 1.00 94.31 118 GLU A C 1
ATOM 936 O O . GLU A 1 118 ? -25.065 -1.268 13.186 1.00 94.31 118 GLU A O 1
ATOM 941 N N . VAL A 1 119 ? -23.687 -2.862 12.395 1.00 93.31 119 VAL A N 1
ATOM 942 C CA . VAL A 1 119 ? -23.948 -3.818 13.484 1.00 93.31 119 VAL A CA 1
ATOM 943 C C . VAL A 1 119 ? -23.581 -3.218 14.842 1.00 93.31 119 VAL A C 1
ATOM 945 O O . VAL A 1 119 ? -24.352 -3.328 15.798 1.00 93.31 119 VAL A O 1
ATOM 948 N N . ILE A 1 120 ? -22.429 -2.546 14.938 1.00 92.75 120 ILE A N 1
ATOM 949 C CA . ILE A 1 120 ? -21.989 -1.866 16.163 1.00 92.75 120 ILE A CA 1
ATOM 950 C C . ILE A 1 120 ? -23.009 -0.802 16.582 1.00 92.75 120 ILE A C 1
ATOM 952 O O . ILE A 1 120 ? -23.395 -0.761 17.751 1.00 92.75 120 ILE A O 1
ATOM 956 N N . LYS A 1 121 ? -23.464 0.048 15.653 1.00 93.44 121 LYS A N 1
ATOM 957 C CA . LYS A 1 121 ? -24.461 1.091 15.947 1.00 93.44 121 LYS A CA 1
ATOM 958 C C . LYS A 1 121 ? -25.768 0.483 16.451 1.00 93.44 121 LYS A C 1
ATOM 960 O O . LYS A 1 121 ? -26.245 0.902 17.502 1.00 93.44 121 LYS A O 1
ATOM 965 N N . ALA A 1 122 ? -26.281 -0.546 15.776 1.00 92.62 122 ALA A N 1
ATOM 966 C CA . ALA A 1 122 ? -27.504 -1.233 16.184 1.00 92.62 122 ALA A CA 1
ATOM 967 C C . ALA A 1 122 ? -27.378 -1.858 17.587 1.00 92.62 122 ALA A C 1
ATOM 969 O O . ALA A 1 122 ? -28.277 -1.716 18.413 1.00 92.62 122 ALA A O 1
ATOM 970 N N . GLN A 1 123 ? -26.245 -2.498 17.908 1.00 91.50 123 GLN A N 1
ATOM 971 C CA . GLN A 1 123 ? -26.010 -3.044 19.252 1.00 91.50 123 GLN A CA 1
ATOM 972 C C . GLN A 1 123 ? -25.934 -1.951 20.322 1.00 91.50 123 GLN A C 1
ATOM 974 O O . GLN A 1 123 ? -26.445 -2.139 21.425 1.00 91.50 123 GLN A O 1
ATOM 979 N N . VAL A 1 124 ? -25.312 -0.810 20.012 1.00 91.25 124 VAL A N 1
ATOM 980 C CA . VAL A 1 124 ? -25.229 0.328 20.935 1.00 91.25 124 VAL A CA 1
ATOM 981 C C . VAL A 1 124 ? -26.608 0.951 21.177 1.00 91.25 124 VAL A C 1
ATOM 983 O O . VAL A 1 124 ? -26.901 1.320 22.310 1.00 91.25 124 VAL A O 1
ATOM 986 N N . GLU A 1 125 ? -27.482 1.032 20.173 1.00 91.12 125 GLU A N 1
ATOM 987 C CA . GLU A 1 125 ? -28.849 1.558 20.335 1.00 91.12 125 GLU A CA 1
ATOM 988 C C . GLU A 1 125 ? -29.712 0.722 21.291 1.00 91.12 125 GLU A C 1
ATOM 990 O O . GLU A 1 125 ? -30.541 1.274 22.014 1.00 91.12 125 GLU A O 1
ATOM 995 N N . LEU A 1 126 ? -29.478 -0.593 21.353 1.00 89.94 126 LEU A N 1
ATOM 996 C CA . LEU A 1 126 ? -30.175 -1.502 22.270 1.00 89.94 126 LEU A CA 1
ATOM 997 C C . LEU A 1 126 ? -29.754 -1.334 23.740 1.00 89.94 126 LEU A C 1
ATOM 999 O O . LEU A 1 126 ? -30.394 -1.902 24.628 1.00 89.94 126 LEU A O 1
ATOM 1003 N N . VAL A 1 127 ? -28.696 -0.566 24.020 1.00 90.25 127 VAL A N 1
ATOM 1004 C CA . VAL A 1 127 ? -28.255 -0.282 25.388 1.00 90.25 127 VAL A CA 1
ATOM 1005 C C . VAL A 1 127 ? -29.240 0.676 26.049 1.00 90.25 127 VAL A C 1
ATOM 1007 O O . VAL A 1 127 ? -29.426 1.807 25.587 1.00 90.25 127 VAL A O 1
ATOM 1010 N N . ASN A 1 128 ? -29.833 0.222 27.154 1.00 89.19 128 ASN A N 1
ATOM 1011 C CA . ASN A 1 128 ? -30.807 0.974 27.951 1.00 89.19 128 ASN A CA 1
ATOM 1012 C C . ASN A 1 128 ? -30.499 0.957 29.457 1.00 89.19 128 ASN A C 1
ATOM 1014 O O . ASN A 1 128 ? -31.043 1.767 30.202 1.00 89.19 128 ASN A O 1
ATOM 1018 N N . ASP A 1 129 ? -29.620 0.065 29.913 1.00 86.19 129 ASP A N 1
ATOM 1019 C CA . ASP A 1 129 ? -29.287 -0.132 31.324 1.00 86.19 129 ASP A CA 1
ATOM 1020 C C . ASP A 1 129 ? -27.827 -0.597 31.508 1.00 86.19 129 ASP A C 1
ATOM 1022 O O . ASP A 1 129 ? -27.066 -0.769 30.552 1.00 86.19 129 ASP A O 1
ATOM 1026 N N . VAL A 1 130 ? -27.419 -0.782 32.765 1.00 85.88 130 VAL A N 1
ATOM 1027 C CA . VAL A 1 130 ? -26.058 -1.206 33.136 1.00 85.88 130 VAL A CA 1
ATOM 1028 C C . VAL A 1 130 ? -25.723 -2.608 32.609 1.00 85.88 130 VAL A C 1
ATOM 1030 O O . VAL A 1 130 ? -24.583 -2.864 32.214 1.00 85.88 130 VAL A O 1
ATOM 1033 N N . GLU A 1 131 ? -26.689 -3.527 32.604 1.00 87.31 131 GLU A N 1
ATOM 1034 C CA . GLU A 1 131 ? -26.467 -4.916 32.192 1.00 87.31 131 GLU A CA 1
ATOM 1035 C C . GLU A 1 131 ? -26.265 -5.016 30.678 1.00 87.31 131 GLU A C 1
ATOM 1037 O O . GLU A 1 131 ? -25.280 -5.599 30.216 1.00 87.31 131 GLU A O 1
ATOM 1042 N N . SER A 1 132 ? -27.135 -4.367 29.903 1.00 88.62 132 SER A N 1
ATOM 1043 C CA . SER A 1 132 ? -27.027 -4.239 28.449 1.00 88.62 132 SER A CA 1
ATOM 1044 C C . SER A 1 132 ? -25.752 -3.503 28.040 1.00 88.62 132 SER A C 1
ATOM 1046 O O . SER A 1 132 ? -25.060 -3.970 27.136 1.00 88.62 132 SER A O 1
ATOM 1048 N N . ALA A 1 133 ? -25.353 -2.439 28.748 1.00 87.38 133 ALA A N 1
ATOM 1049 C CA . ALA A 1 133 ? -24.098 -1.729 28.487 1.00 87.38 133 ALA A CA 1
ATOM 1050 C C . ALA A 1 133 ? -22.867 -2.639 28.631 1.00 87.38 133 ALA A C 1
ATOM 1052 O O . ALA A 1 133 ? -21.980 -2.642 27.774 1.00 87.38 133 ALA A O 1
ATOM 1053 N N . ASN A 1 134 ? -22.813 -3.441 29.698 1.00 89.44 134 ASN A N 1
ATOM 1054 C CA . ASN A 1 134 ? -21.704 -4.365 29.942 1.00 89.44 134 ASN A CA 1
ATOM 1055 C C . ASN A 1 134 ? -21.740 -5.594 29.020 1.00 89.44 134 ASN A C 1
ATOM 1057 O O . ASN A 1 134 ? -20.686 -6.087 28.615 1.00 89.44 134 ASN A O 1
ATOM 1061 N N . SER A 1 1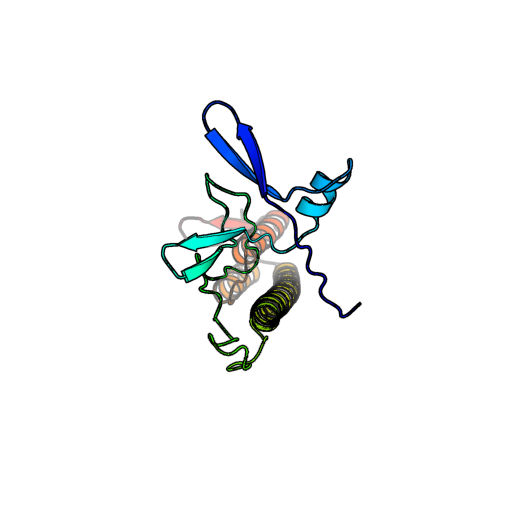35 ? -22.930 -6.070 28.650 1.00 89.19 135 SER A N 1
ATOM 1062 C CA . SER A 1 135 ? -23.107 -7.146 27.668 1.00 89.19 135 SER A CA 1
ATOM 1063 C C . SER A 1 135 ? -22.617 -6.718 26.282 1.00 89.19 135 SER A C 1
ATOM 1065 O O . SER A 1 135 ? -21.784 -7.395 25.676 1.00 89.19 135 SER A O 1
ATOM 1067 N N . VAL A 1 136 ? -23.034 -5.534 25.823 1.00 89.69 136 VAL A N 1
ATOM 1068 C CA . VAL A 1 136 ? -22.590 -4.958 24.547 1.00 89.69 136 VAL A CA 1
ATOM 1069 C C . VAL A 1 136 ? -21.091 -4.662 24.581 1.00 89.69 136 VAL A C 1
ATOM 1071 O O . VAL A 1 136 ? -20.397 -4.987 23.626 1.00 89.69 136 VAL A O 1
ATOM 1074 N N . ALA A 1 137 ? -20.535 -4.166 25.692 1.00 88.62 137 ALA A N 1
ATOM 1075 C CA . ALA A 1 137 ? -19.085 -3.989 25.828 1.00 88.62 137 ALA A CA 1
ATOM 1076 C C . ALA A 1 137 ? -18.299 -5.299 25.623 1.00 88.62 137 ALA A C 1
ATOM 1078 O O . ALA A 1 137 ? -17.261 -5.297 24.959 1.00 88.62 137 ALA A O 1
ATOM 1079 N N . LYS A 1 138 ? -18.797 -6.420 26.167 1.00 89.12 138 LYS A N 1
ATOM 1080 C CA . LYS A 1 138 ? -18.192 -7.749 25.979 1.00 89.12 138 LYS A CA 1
ATOM 1081 C C . LYS A 1 138 ? -18.350 -8.246 24.543 1.00 89.12 138 LYS A C 1
ATOM 1083 O O . LYS A 1 138 ? -17.376 -8.738 23.980 1.00 89.12 138 LYS A O 1
ATOM 1088 N N . SER A 1 139 ? -19.536 -8.077 23.955 1.00 89.00 139 SER A N 1
ATOM 1089 C CA . SER A 1 139 ? -19.815 -8.403 22.548 1.00 89.00 139 SER A CA 1
ATOM 1090 C C . SER A 1 139 ? -18.845 -7.673 21.617 1.00 89.00 139 SER A C 1
ATOM 1092 O O . SER A 1 139 ? -18.117 -8.306 20.856 1.00 89.00 139 SER A O 1
ATOM 1094 N N . LEU A 1 140 ? -18.740 -6.349 21.763 1.00 89.19 140 LEU A N 1
ATOM 1095 C CA . LEU A 1 140 ? -17.855 -5.503 20.965 1.00 89.19 140 LEU A CA 1
ATOM 1096 C C . LEU A 1 140 ? -16.380 -5.876 21.138 1.00 89.19 140 LEU A C 1
ATOM 1098 O O . LEU A 1 140 ? -15.639 -5.843 20.166 1.00 89.19 140 LEU A O 1
ATOM 1102 N N . ALA A 1 141 ? -15.945 -6.259 22.343 1.00 86.69 141 ALA A N 1
ATOM 1103 C CA . ALA A 1 141 ? -14.566 -6.687 22.584 1.00 86.69 141 ALA A CA 1
ATOM 1104 C C . ALA A 1 141 ? -14.211 -8.030 21.920 1.00 86.69 141 ALA A C 1
ATOM 1106 O O . ALA A 1 141 ? -13.027 -8.295 21.701 1.00 86.69 141 ALA A O 1
ATOM 1107 N N . GLY A 1 142 ? -15.210 -8.873 21.638 1.00 86.69 142 GLY A N 1
ATOM 1108 C CA . GLY A 1 142 ? -15.048 -10.167 20.975 1.00 86.69 142 GLY A CA 1
ATOM 1109 C C . GLY A 1 142 ? -15.149 -10.119 19.448 1.00 86.69 142 GLY A C 1
ATOM 1110 O O . GLY A 1 142 ? -14.895 -11.135 18.803 1.00 86.69 142 GLY A O 1
ATOM 1111 N N . MET A 1 143 ? -15.515 -8.977 18.860 1.00 88.94 143 MET A N 1
ATOM 1112 C CA . MET A 1 143 ? -15.624 -8.830 17.407 1.00 88.94 143 MET A CA 1
ATOM 1113 C C . MET A 1 143 ? -14.250 -8.791 16.733 1.00 88.94 143 MET A C 1
ATOM 1115 O O . MET A 1 143 ? -13.275 -8.258 17.271 1.00 88.94 143 MET A O 1
ATOM 1119 N N . GLN A 1 144 ? -14.181 -9.305 15.503 1.00 89.19 144 GLN A N 1
ATOM 1120 C CA . GLN A 1 144 ? -13.036 -9.059 14.636 1.00 89.19 144 GLN A CA 1
ATOM 1121 C C . GLN A 1 144 ? -13.081 -7.603 14.168 1.00 89.19 144 GLN A C 1
ATOM 1123 O O . GLN A 1 144 ? -13.927 -7.213 13.369 1.00 89.19 144 GLN A O 1
ATOM 1128 N N . HIS A 1 145 ? -12.173 -6.788 14.695 1.00 89.06 145 HIS A N 1
ATOM 1129 C CA . HIS A 1 145 ? -12.110 -5.372 14.361 1.00 89.06 145 HIS A CA 1
ATOM 1130 C C . HIS A 1 145 ? -11.346 -5.128 13.060 1.00 89.06 145 HIS A C 1
ATOM 1132 O O . HIS A 1 145 ? -10.232 -5.621 12.879 1.00 89.06 145 HIS A O 1
ATOM 1138 N N . ILE A 1 146 ? -11.931 -4.293 12.206 1.00 88.88 146 ILE A N 1
ATOM 1139 C CA . ILE A 1 146 ? -11.334 -3.781 10.970 1.00 88.88 146 ILE A CA 1
ATOM 1140 C C . ILE A 1 146 ? -11.007 -2.293 11.167 1.00 88.88 146 ILE A C 1
ATOM 1142 O O . ILE A 1 146 ? -11.786 -1.570 11.793 1.00 88.88 146 ILE A O 1
ATOM 1146 N N . PHE A 1 147 ? -9.851 -1.838 10.675 1.00 88.81 147 PHE A N 1
ATOM 1147 C CA . PHE A 1 147 ? -9.369 -0.453 10.806 1.00 88.81 147 PHE A CA 1
ATOM 1148 C C . PHE A 1 147 ? -9.508 0.110 12.239 1.00 88.81 147 PHE A C 1
ATOM 1150 O O . PHE A 1 147 ? -8.967 -0.460 13.187 1.00 88.81 147 PHE A O 1
ATOM 1157 N N . ASP A 1 148 ? -10.224 1.223 12.413 1.00 90.00 148 ASP A N 1
ATOM 1158 C CA . ASP A 1 148 ? -10.457 1.899 13.691 1.00 90.00 148 ASP A CA 1
ATOM 1159 C C . ASP A 1 148 ? -11.791 1.508 14.360 1.00 90.00 148 ASP A C 1
ATOM 1161 O O . ASP A 1 148 ? -12.170 2.110 15.368 1.00 90.00 148 ASP A O 1
ATOM 1165 N N . SER A 1 149 ? -12.489 0.478 13.862 1.00 90.62 149 SER A N 1
ATOM 1166 C CA . SER A 1 149 ? -13.826 0.074 14.344 1.00 90.62 149 SER A CA 1
ATOM 1167 C C . SER A 1 149 ? -13.877 -0.157 15.856 1.00 90.62 149 SER A C 1
ATOM 1169 O O . SER A 1 149 ? -14.858 0.191 16.506 1.00 90.62 149 SER A O 1
ATOM 1171 N N . LYS A 1 150 ? -12.797 -0.667 16.460 1.00 91.38 150 LYS A N 1
ATOM 1172 C CA . LYS A 1 150 ? -12.678 -0.824 17.919 1.00 91.38 150 LYS A CA 1
ATOM 1173 C C . LYS A 1 150 ? -12.779 0.503 18.670 1.00 91.38 150 LYS A C 1
ATOM 1175 O O . LYS A 1 150 ? -13.429 0.588 19.713 1.00 91.38 150 LYS A O 1
ATOM 1180 N N . LEU A 1 151 ? -12.098 1.530 18.162 1.00 90.69 151 LEU A N 1
ATOM 1181 C CA . LEU A 1 151 ? -12.104 2.863 18.754 1.00 90.69 151 LEU A CA 1
ATOM 1182 C C . LEU A 1 151 ? -13.487 3.498 18.595 1.00 90.69 151 LEU A C 1
ATOM 1184 O O . LEU A 1 151 ? -14.033 3.997 19.579 1.00 90.69 151 LEU A O 1
ATOM 1188 N N . GLN A 1 152 ? -14.067 3.412 17.394 1.00 91.38 152 GLN A N 1
ATOM 1189 C CA . GLN A 1 152 ? -15.407 3.926 17.105 1.00 91.38 152 GLN A CA 1
ATOM 1190 C C 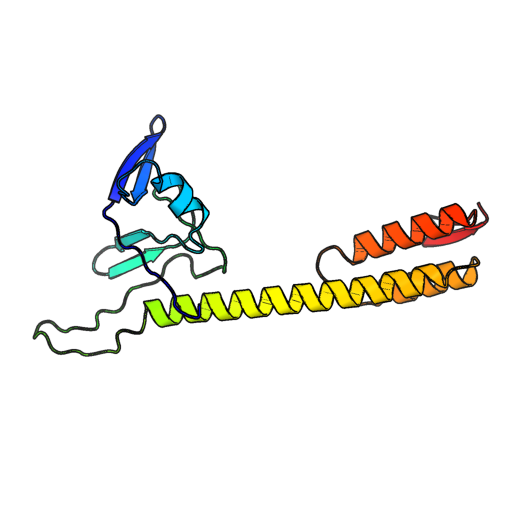. GLN A 1 152 ? -16.475 3.250 17.973 1.00 91.38 152 GLN A C 1
ATOM 1192 O O . GLN A 1 152 ? -17.277 3.934 18.606 1.00 91.38 152 GLN A O 1
ATOM 1197 N N . ALA A 1 153 ? -16.434 1.921 18.100 1.00 91.69 153 ALA A N 1
ATOM 1198 C CA . ALA A 1 153 ? -17.322 1.153 18.971 1.00 91.69 153 ALA A CA 1
ATOM 1199 C C . ALA A 1 153 ? -17.255 1.633 20.427 1.00 91.69 153 ALA A C 1
ATOM 1201 O O . ALA A 1 153 ? -18.281 1.888 21.060 1.00 91.69 153 ALA A O 1
ATOM 1202 N N . GLY A 1 154 ? -16.039 1.822 20.949 1.00 90.25 154 GLY A N 1
ATOM 1203 C CA . GLY A 1 154 ? -15.831 2.336 22.299 1.00 90.25 154 GLY A CA 1
ATOM 1204 C C . GLY A 1 154 ? -16.353 3.763 22.485 1.00 90.25 154 GLY A C 1
ATOM 1205 O O . GLY A 1 154 ? -16.913 4.076 23.537 1.00 90.25 154 GLY A O 1
ATOM 1206 N N . GLN A 1 155 ? -16.193 4.634 21.487 1.00 92.50 155 GLN A N 1
ATOM 1207 C CA . GLN A 1 155 ? -16.707 6.005 21.530 1.00 92.50 155 GLN A CA 1
ATOM 1208 C C . GLN A 1 155 ? -18.238 6.049 21.482 1.00 92.50 155 GLN A C 1
ATOM 1210 O O . GLN A 1 155 ? -18.844 6.744 22.302 1.00 92.50 155 GLN A O 1
ATOM 1215 N N . LEU A 1 156 ? -18.859 5.285 20.579 1.00 93.06 156 LEU A N 1
ATOM 1216 C CA . LEU A 1 156 ? -20.314 5.184 20.440 1.00 93.06 156 LEU A CA 1
ATOM 1217 C C . LEU A 1 156 ? -20.957 4.645 21.719 1.00 93.06 156 LEU A C 1
ATOM 1219 O O . LEU A 1 156 ? -21.875 5.270 22.251 1.00 93.06 156 LEU A O 1
ATOM 1223 N N . LEU A 1 157 ? -20.421 3.549 22.267 1.00 91.81 157 LEU A N 1
ATOM 1224 C CA . LEU A 1 157 ? -20.926 2.969 23.509 1.00 91.81 157 LEU A CA 1
ATOM 1225 C C . LEU A 1 157 ? -20.788 3.946 24.683 1.00 91.81 157 LEU A C 1
ATOM 1227 O O . LEU A 1 157 ? -21.747 4.170 25.413 1.00 91.81 157 LEU A O 1
ATOM 1231 N N . ASN A 1 158 ? -19.628 4.592 24.844 1.00 90.56 158 ASN A N 1
ATOM 1232 C CA . ASN A 1 158 ? -19.443 5.580 25.910 1.00 90.56 158 ASN A CA 1
ATOM 1233 C C . ASN A 1 158 ? -20.387 6.777 25.772 1.00 90.56 158 ASN A C 1
ATOM 1235 O O . ASN A 1 158 ? -20.843 7.310 26.783 1.00 90.56 158 ASN A O 1
ATOM 1239 N N . LYS A 1 159 ? -20.661 7.230 24.544 1.00 92.31 159 LYS A N 1
ATOM 1240 C CA . LYS A 1 159 ? -21.612 8.316 24.296 1.00 92.31 159 LYS A CA 1
ATOM 1241 C C . LYS A 1 159 ? -23.018 7.904 24.737 1.00 92.31 159 LYS A C 1
ATOM 1243 O O . LYS A 1 159 ? -23.621 8.622 25.529 1.00 92.31 159 LYS A O 1
ATOM 1248 N N . ARG A 1 160 ? -23.483 6.726 24.312 1.00 90.62 160 ARG A N 1
ATOM 1249 C CA . ARG A 1 160 ? -24.790 6.184 24.701 1.00 90.62 160 ARG A CA 1
ATOM 1250 C C . ARG A 1 160 ? -24.910 5.985 26.212 1.00 90.62 160 ARG A C 1
ATOM 1252 O O . ARG A 1 160 ? -25.880 6.419 26.819 1.00 90.62 160 ARG A O 1
ATOM 1259 N N . CYS A 1 161 ? -23.895 5.399 26.843 1.00 89.44 161 CYS A N 1
ATOM 1260 C CA . CYS A 1 161 ? -23.856 5.215 28.292 1.00 89.44 161 CYS A CA 1
ATOM 1261 C C . CYS A 1 161 ? -23.922 6.552 29.045 1.00 89.44 161 CYS A C 1
ATOM 1263 O O . CYS A 1 161 ? -24.653 6.656 30.024 1.00 89.44 161 CYS A O 1
ATOM 1265 N N . LYS A 1 162 ? -23.232 7.599 28.574 1.00 90.00 162 LYS A N 1
ATOM 1266 C CA . LYS A 1 162 ? -23.323 8.940 29.177 1.00 90.00 162 LYS A CA 1
ATOM 1267 C C . LYS A 1 162 ? -24.729 9.534 29.086 1.00 90.00 162 LYS A C 1
ATOM 1269 O O . LYS A 1 162 ? -25.167 10.146 30.054 1.00 90.00 162 LYS A O 1
ATOM 1274 N N . GLU A 1 163 ? -25.427 9.355 27.963 1.00 89.56 163 GLU A N 1
ATOM 1275 C CA . GLU A 1 163 ? -26.824 9.799 27.797 1.00 89.56 163 GLU A CA 1
ATOM 1276 C C . GLU A 1 163 ? -27.767 9.106 28.793 1.00 89.56 163 GLU A C 1
ATOM 1278 O O . GLU A 1 163 ? -28.721 9.716 29.266 1.00 89.56 163 GLU A O 1
ATOM 1283 N N . LEU A 1 164 ? -27.459 7.862 29.165 1.00 88.88 164 LEU A N 1
ATOM 1284 C CA . LEU A 1 164 ? -28.195 7.075 30.159 1.00 88.88 164 LEU A CA 1
ATOM 1285 C C . LEU A 1 164 ? -27.739 7.325 31.608 1.00 88.88 164 LEU A C 1
ATOM 1287 O O . LEU A 1 164 ? -28.221 6.663 32.523 1.00 88.88 164 LEU A O 1
ATOM 1291 N N . GLY A 1 165 ? -26.798 8.247 31.842 1.00 87.81 165 GLY A N 1
ATOM 1292 C CA . GLY A 1 165 ? -26.256 8.502 33.180 1.00 87.81 165 GLY A CA 1
ATOM 1293 C C . GLY A 1 165 ? -25.371 7.369 33.712 1.00 87.81 165 GLY A C 1
ATOM 1294 O O . GLY A 1 165 ? -25.278 7.169 34.920 1.00 87.81 165 GLY A O 1
ATOM 1295 N N . LEU A 1 166 ? -24.721 6.613 32.827 1.00 89.31 166 LEU A N 1
ATOM 1296 C CA . LEU A 1 166 ? -23.778 5.550 33.166 1.00 89.31 166 LEU A CA 1
ATOM 1297 C C . LEU A 1 166 ? -22.334 6.027 32.984 1.00 89.31 166 LEU A C 1
ATOM 1299 O O . LEU A 1 166 ? -21.998 6.751 32.041 1.00 89.31 166 LEU A O 1
ATOM 1303 N N . LYS A 1 167 ? -21.445 5.573 33.866 1.00 86.56 167 LYS A N 1
ATOM 1304 C CA . LYS A 1 167 ? -20.018 5.896 33.849 1.00 86.56 167 LYS A CA 1
ATOM 1305 C C . LYS A 1 167 ? -19.182 4.626 33.789 1.00 86.56 167 LYS A C 1
ATOM 1307 O O . LYS A 1 167 ? -19.428 3.665 34.509 1.00 86.56 167 LYS A O 1
ATOM 1312 N N . PHE A 1 168 ? -18.164 4.638 32.932 1.00 86.75 168 PHE A N 1
ATOM 1313 C CA . PHE A 1 168 ? -17.206 3.542 32.845 1.00 86.75 168 PHE A CA 1
ATOM 1314 C C . PHE A 1 168 ? -16.230 3.581 34.028 1.00 86.75 168 PHE A C 1
ATOM 1316 O O . PHE A 1 168 ? -15.468 4.543 34.189 1.00 86.75 168 PHE A O 1
ATOM 1323 N N . ASP A 1 169 ? -16.238 2.532 34.844 1.00 86.19 169 ASP A N 1
ATOM 1324 C CA . ASP A 1 169 ? -15.272 2.302 35.909 1.00 86.19 169 ASP A CA 1
ATOM 1325 C C . ASP A 1 169 ? -13.984 1.728 35.302 1.00 86.19 169 ASP A C 1
ATOM 1327 O O . ASP A 1 169 ? -13.932 0.595 34.826 1.00 86.19 169 ASP A O 1
ATOM 1331 N N . LYS A 1 170 ? -12.907 2.519 35.330 1.00 81.00 170 LYS A N 1
ATOM 1332 C CA . LYS A 1 170 ? -11.602 2.127 34.774 1.00 81.00 170 LYS A CA 1
ATOM 1333 C C . LYS A 1 170 ? -10.918 1.002 35.559 1.00 81.00 170 LYS A C 1
A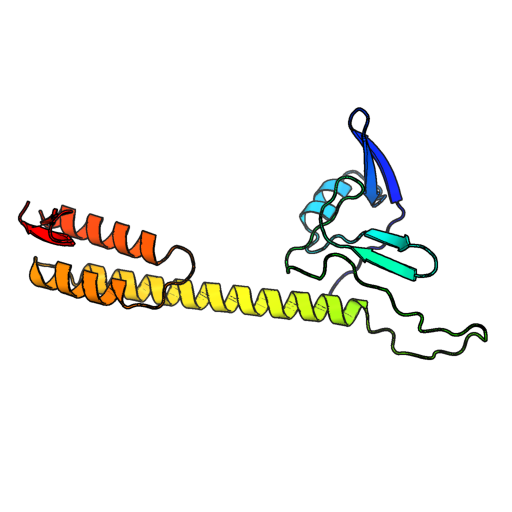TOM 1335 O O . LYS A 1 170 ? -10.040 0.346 35.003 1.00 81.00 170 LYS A O 1
ATOM 1340 N N . ILE A 1 171 ? -11.285 0.801 36.826 1.00 79.38 171 ILE A N 1
ATOM 1341 C CA . ILE A 1 171 ? -10.711 -0.223 37.705 1.00 79.38 171 ILE A CA 1
ATOM 1342 C C . ILE A 1 171 ? -11.398 -1.559 37.431 1.00 79.38 171 ILE A C 1
ATOM 1344 O O . ILE A 1 171 ? -10.722 -2.557 37.187 1.00 79.38 171 ILE A O 1
ATOM 1348 N N . LYS A 1 172 ? -12.736 -1.565 37.411 1.00 77.31 172 LYS A N 1
ATOM 1349 C CA . LYS A 1 172 ? -13.533 -2.772 37.131 1.00 77.31 172 LYS A CA 1
ATOM 1350 C C . LYS A 1 172 ? -13.646 -3.100 35.643 1.00 77.31 172 LYS A C 1
ATOM 1352 O O . LYS A 1 172 ? -13.948 -4.235 35.301 1.00 77.31 172 LYS A O 1
ATOM 1357 N N . LYS A 1 173 ? -13.342 -2.134 34.769 1.00 82.44 173 LYS A N 1
ATOM 1358 C CA . LYS A 1 173 ? -13.529 -2.197 33.309 1.00 82.44 173 LYS A CA 1
ATOM 1359 C C . LYS A 1 173 ? -14.984 -2.470 32.910 1.00 82.44 173 LYS A C 1
ATOM 1361 O O . LYS A 1 173 ? -15.241 -3.132 31.909 1.00 82.44 173 LYS A O 1
ATOM 1366 N N . GLU A 1 174 ? -15.915 -1.933 33.688 1.00 85.31 174 GLU A N 1
ATOM 1367 C CA . GLU A 1 174 ? -17.356 -2.127 33.534 1.00 85.31 174 GLU A CA 1
ATOM 1368 C C . GLU A 1 174 ? -18.080 -0.787 33.693 1.00 85.31 174 GLU A C 1
ATOM 1370 O O . GLU A 1 174 ? -17.589 0.133 34.349 1.00 85.31 174 GLU A O 1
ATOM 1375 N N . TYR A 1 175 ? -19.251 -0.656 33.080 1.00 84.44 175 TYR A N 1
ATOM 1376 C CA . TYR A 1 175 ? -20.146 0.472 33.298 1.00 84.44 175 TYR A CA 1
ATOM 1377 C C . TYR A 1 175 ? -20.898 0.301 34.619 1.00 84.44 175 TYR A C 1
ATOM 1379 O O . TYR A 1 175 ? -21.346 -0.796 34.947 1.00 84.44 175 TYR A O 1
ATOM 1387 N N . ALA A 1 176 ? -21.054 1.399 35.351 1.00 81.81 176 ALA A N 1
ATOM 1388 C CA . ALA A 1 176 ? -21.873 1.514 36.552 1.00 81.81 176 ALA A CA 1
ATOM 1389 C C . ALA A 1 176 ? -22.729 2.789 36.471 1.00 81.81 176 ALA A C 1
ATOM 1391 O O . ALA A 1 176 ? -22.460 3.662 35.643 1.00 81.81 176 ALA A O 1
ATOM 1392 N N . ALA A 1 177 ? -23.756 2.910 37.315 1.00 79.75 177 ALA A N 1
ATOM 1393 C CA . ALA A 1 177 ? -24.489 4.169 37.459 1.00 79.75 177 ALA A CA 1
ATOM 1394 C C . ALA A 1 177 ? -23.525 5.297 37.882 1.00 79.75 177 ALA A C 1
ATOM 1396 O O . ALA A 1 177 ? -22.620 5.054 38.688 1.00 79.75 177 ALA A O 1
ATOM 1397 N N . ALA A 1 178 ? -23.667 6.477 37.267 1.00 68.56 178 ALA A N 1
ATOM 1398 C CA . ALA A 1 178 ? -22.778 7.623 37.474 1.00 68.56 178 ALA A CA 1
ATOM 1399 C C . ALA A 1 178 ? -22.894 8.254 38.867 1.00 68.56 178 ALA A C 1
ATOM 1401 O O . ALA A 1 178 ? -24.002 8.240 39.448 1.00 68.56 178 ALA A O 1
#

Foldseek 3Di:
DPDDDDDDADWDWDDDDPATEIEGDDDDPCRVVVVVPDQWDWDWDDDPNWIKIAQDDDSHYHHHDNQPPPRMDTDDDQADPVRDGNDDPCVVVVVVVSVVVSVVVVVVLVVVQVVLLVVLLVLLVPDQDQVSLQVSVVVLVPDDDRDCSNVVSVVSSCVSCVVNQWDQDPVVRGIDRD

Organism: NCBI:txid1263052

Sequence (178 aa):
MGKSVIFVAHEREEKNGEEKQIRPEIGGSSAGDLIKELDLVGYMEAIGKKRTISFNPCEKFYGKNTCNLPERMEIPIIINDKGDVTGENNFMTNIINTYSKYQEKQTELSSEYEDLMEVIKAQVELVNDVESANSVAKSLAGMQHIFDSKLQAGQLLNKRCKELGLKFDKIKKEYAAA

pLDDT: mean 89.21, std 5.63, range [50.16, 96.19]